Protein AF-A0A4U3AUI9-F1 (afdb_monomer)

Solvent-accessible surface area (backbone atoms only — not comparable to full-atom values): 7140 Å² total; per-residue (Å²): 113,50,82,46,78,49,65,60,91,97,42,74,54,38,39,35,40,40,35,30,36,71,61,92,94,42,81,41,82,53,35,75,50,79,42,78,13,35,47,81,74,45,79,48,77,42,41,75,82,77,79,83,54,64,29,44,38,38,27,31,20,59,32,86,87,49,66,44,27,39,36,39,31,28,36,78,52,96,86,32,67,41,81,77,48,73,48,75,28,50,43,79,46,79,45,52,83,84,71,79,85,48,54,41,82,49,75,42,73,81,65,85,93,66,74,92,77,84,132

Radius of gyration: 16.48 Å; Cα contacts (8 Å, |Δi|>4): 241; chains: 1; bounding box: 61×31×36 Å

Secondary structure (DSSP, 8-state):
-EEEEE--TT-TTEEEEEEEEEETTEEEEEEEEEEESS-EEEEEEE-SSSSSSPEEEEEEESSTT-S-EEEEEEEEETTEEEEEEEEEESEEEEE-SSSSSSPEEEEE---TT------

Mean predicted aligned error: 5.11 Å

Nearest PDB structures (foldseek):
  4ci3-assembly1_A  TM=7.176E-01  e=2.208E-01  Homo sapiens
  4l9o-assembly1_A  TM=6.361E-01  e=3.755E-01  Komagataella pastoris
  6e7o-assembly2_C  TM=3.298E-01  e=4.555E+00  Homo sapiens

Sequence (119 aa):
EAILFYKLPNEDHSVYLAVYEEVGNLWKVKSAHRFDGGDVDIVEVGDFTGNGKRELLIGISVSRESLEHVMYVFSEENEDMKEIYNRSYTKLFIEDLNKNGLKDISLVTYEKDEKLTVE

Foldseek 3Di:
DDWDWDDDPPDQFKIKIFDWDQDPNDIDTLEIDIDGAHDWPDWDWFPAPPPPFIKIWTWGHNYPPDLKIKIWIWGDDPSHTDTPDMDIASDWDWDDPVPPPGTYIDGHHDDPPDDDDDD

Organism: NCBI:txid1890302

pLDDT: mean 90.3, std 6.73, range [59.53, 97.0]

Structure (mmCIF, N/CA/C/O backbone):
data_AF-A0A4U3AUI9-F1
#
_entry.id   AF-A0A4U3AUI9-F1
#
loop_
_atom_site.group_PDB
_atom_site.id
_atom_site.type_symbol
_atom_site.label_atom_id
_atom_site.label_alt_id
_atom_site.label_comp_id
_atom_site.label_asym_id
_atom_site.label_entity_id
_atom_site.label_s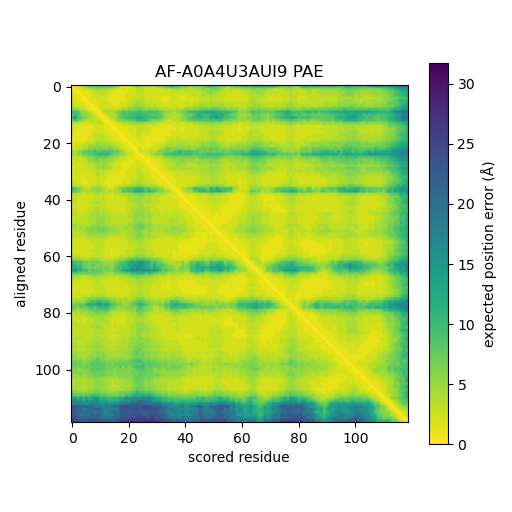eq_id
_atom_site.pdbx_PDB_ins_code
_atom_site.Cartn_x
_atom_site.Cartn_y
_atom_site.Cartn_z
_atom_site.occupancy
_atom_site.B_iso_or_equiv
_atom_site.auth_seq_id
_atom_site.auth_comp_id
_atom_site.auth_asym_id
_atom_site.auth_atom_id
_atom_site.pdbx_PDB_model_num
ATOM 1 N N . GLU A 1 1 ? -14.776 0.149 8.476 1.00 84.88 1 GLU A N 1
ATOM 2 C CA . GLU A 1 1 ? -14.072 1.022 7.513 1.00 84.88 1 GLU A CA 1
ATOM 3 C C . GLU A 1 1 ? -14.256 0.488 6.102 1.00 84.88 1 GLU A C 1
ATOM 5 O O . GLU A 1 1 ? -14.493 -0.708 5.948 1.00 84.88 1 GLU A O 1
ATOM 10 N N . ALA A 1 2 ? -14.155 1.354 5.098 1.00 90.88 2 ALA A N 1
ATOM 11 C CA . ALA A 1 2 ? -14.130 0.981 3.688 1.00 90.88 2 ALA A CA 1
ATOM 12 C C . ALA A 1 2 ? -12.978 1.707 2.987 1.00 90.88 2 ALA A C 1
ATOM 14 O O . ALA A 1 2 ? -12.763 2.894 3.218 1.00 90.88 2 ALA A O 1
ATOM 15 N N . ILE A 1 3 ? -12.244 0.995 2.134 1.00 91.44 3 ILE A N 1
ATOM 16 C CA . ILE A 1 3 ? -11.114 1.534 1.373 1.00 91.44 3 ILE A CA 1
ATOM 17 C C . ILE A 1 3 ? -11.509 1.551 -0.098 1.00 91.44 3 ILE A C 1
ATOM 19 O O . ILE A 1 3 ? -11.884 0.518 -0.652 1.00 91.44 3 ILE A O 1
ATOM 23 N N . LEU A 1 4 ? -11.461 2.728 -0.718 1.00 94.38 4 LEU A N 1
ATOM 24 C CA . LEU A 1 4 ? -11.825 2.920 -2.115 1.00 94.38 4 LEU A CA 1
ATOM 25 C C . LEU A 1 4 ? -10.639 3.481 -2.890 1.00 94.38 4 LEU A C 1
ATOM 27 O O . LEU A 1 4 ? -10.091 4.518 -2.519 1.00 94.38 4 LEU A O 1
ATOM 31 N N . PHE A 1 5 ? -10.324 2.827 -4.006 1.00 94.44 5 PHE A N 1
ATOM 32 C CA . PHE A 1 5 ? -9.417 3.341 -5.025 1.00 94.44 5 PHE A CA 1
ATOM 33 C C . PHE A 1 5 ? -10.217 3.772 -6.244 1.00 94.44 5 PHE A C 1
ATOM 35 O O . PHE A 1 5 ? -11.108 3.048 -6.692 1.00 94.44 5 PHE A O 1
ATOM 42 N N . TYR A 1 6 ? -9.918 4.948 -6.779 1.00 93.50 6 TYR A N 1
ATOM 43 C CA . TYR A 1 6 ? -10.613 5.472 -7.948 1.00 93.50 6 TYR A CA 1
ATOM 44 C C . TYR A 1 6 ? -9.719 6.392 -8.776 1.00 93.50 6 TYR A C 1
ATOM 46 O O . TYR A 1 6 ? -8.676 6.865 -8.326 1.00 93.50 6 TYR A O 1
ATOM 54 N N . LYS A 1 7 ? -10.157 6.645 -10.009 1.00 91.81 7 LYS A N 1
ATOM 55 C CA . LYS A 1 7 ? -9.581 7.646 -10.907 1.00 91.81 7 LYS A CA 1
ATOM 56 C C . LYS A 1 7 ? -10.639 8.669 -11.265 1.00 91.81 7 LYS A C 1
ATOM 58 O O . LYS A 1 7 ? -11.819 8.328 -11.384 1.00 91.81 7 LYS A O 1
ATOM 63 N N . LEU A 1 8 ? -10.215 9.911 -11.446 1.00 91.69 8 LEU A N 1
ATOM 64 C CA . LEU A 1 8 ? -11.088 10.953 -11.962 1.00 91.69 8 LEU A CA 1
ATOM 65 C C . LEU A 1 8 ? -11.149 10.876 -13.496 1.00 91.69 8 LEU A C 1
ATOM 67 O O . LEU A 1 8 ? -10.169 10.491 -14.138 1.00 91.69 8 LEU A O 1
ATOM 71 N N . PRO A 1 9 ? -12.290 11.231 -14.114 1.00 90.69 9 PRO A N 1
ATOM 72 C CA . PRO A 1 9 ? -12.377 11.314 -15.566 1.00 90.69 9 PRO A CA 1
ATOM 73 C C . PRO A 1 9 ? -11.319 12.272 -16.128 1.00 90.69 9 PRO A C 1
ATOM 75 O O . PRO A 1 9 ? -11.186 13.393 -15.643 1.00 90.69 9 PRO A O 1
ATOM 78 N N . ASN A 1 10 ? -10.630 11.854 -17.192 1.00 85.44 10 ASN A N 1
ATOM 79 C CA . ASN A 1 10 ? -9.559 12.602 -17.869 1.00 85.44 10 ASN A CA 1
ATOM 80 C C . ASN A 1 10 ? -8.261 12.797 -17.060 1.00 85.44 10 ASN A C 1
ATOM 82 O O . ASN A 1 10 ? -7.418 13.596 -17.465 1.00 85.44 10 ASN A O 1
ATOM 86 N N . GLU A 1 11 ? -8.066 12.063 -15.962 1.00 85.69 11 GLU A N 1
ATOM 87 C CA . GLU A 1 11 ? -6.796 12.025 -15.232 1.00 85.69 11 GLU A CA 1
ATOM 88 C C . GLU A 1 11 ? -6.197 10.615 -15.259 1.00 85.69 11 GLU A C 1
ATOM 90 O O . GLU A 1 11 ? -6.529 9.752 -14.449 1.00 85.69 11 GLU A O 1
ATOM 95 N N . ASP A 1 12 ? -5.292 10.375 -16.208 1.00 80.38 12 ASP A N 1
ATOM 96 C CA . ASP A 1 12 ? -4.688 9.051 -16.410 1.00 80.38 12 ASP A CA 1
ATOM 97 C C . ASP A 1 12 ? -3.429 8.789 -15.565 1.00 80.38 12 ASP A C 1
ATOM 99 O O . ASP A 1 12 ? -2.934 7.660 -15.566 1.00 80.38 12 ASP A O 1
ATOM 103 N N . HIS A 1 13 ? -2.934 9.809 -14.853 1.00 86.38 13 HIS A N 1
ATOM 104 C CA . HIS A 1 13 ? -1.667 9.798 -14.102 1.00 86.38 13 HIS A CA 1
ATOM 105 C C . HIS A 1 13 ? -1.838 9.982 -12.587 1.00 86.38 13 HIS A C 1
ATOM 107 O O . HIS A 1 13 ? -0.871 10.289 -11.889 1.00 86.38 13 HIS A O 1
ATOM 113 N N . SER A 1 14 ? -3.062 9.820 -12.086 1.00 92.56 14 SER A N 1
ATOM 114 C CA . SER A 1 14 ? -3.369 9.924 -10.664 1.00 92.56 14 SER A CA 1
ATOM 115 C C . SER A 1 14 ? -4.221 8.742 -10.225 1.00 92.56 14 SER A C 1
ATOM 117 O O . SER A 1 14 ? -5.220 8.410 -10.867 1.00 92.56 14 SER A O 1
ATOM 119 N N . VAL A 1 15 ? -3.874 8.159 -9.083 1.00 94.44 15 VAL A N 1
ATOM 120 C CA . VAL A 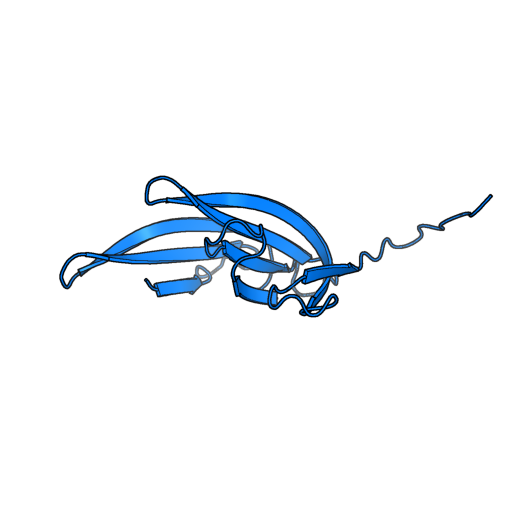1 15 ? -4.729 7.216 -8.359 1.00 94.44 15 VAL A CA 1
ATOM 121 C C . VAL A 1 15 ? -5.149 7.865 -7.050 1.00 94.44 15 VAL A C 1
ATOM 123 O O . VAL A 1 15 ? -4.318 8.391 -6.312 1.00 94.44 15 VAL A O 1
ATOM 126 N N . TYR A 1 16 ? -6.443 7.827 -6.752 1.00 95.25 16 TYR A N 1
ATOM 127 C CA . TYR A 1 16 ? -6.997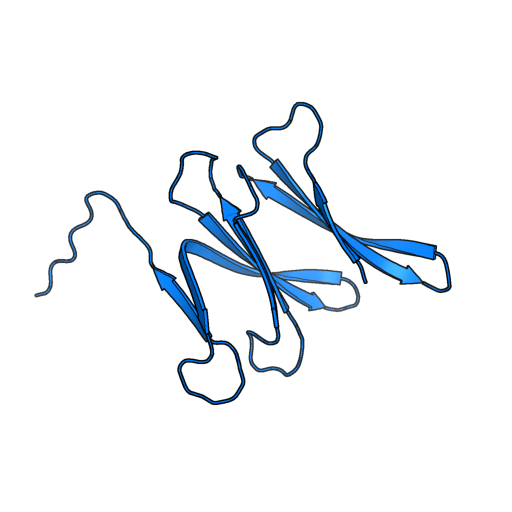 8.380 -5.525 1.00 95.25 16 TYR A CA 1
ATOM 128 C C . TYR A 1 16 ? -7.377 7.268 -4.561 1.00 95.25 16 TYR A C 1
ATOM 130 O O . TYR A 1 16 ? -7.979 6.272 -4.961 1.00 95.25 16 TYR A O 1
ATOM 138 N N . LEU A 1 17 ? -7.073 7.484 -3.288 1.00 95.06 17 LEU A N 1
ATOM 139 C CA . LEU A 1 17 ? -7.506 6.675 -2.160 1.00 95.06 17 LEU A CA 1
ATOM 140 C C . LEU A 1 17 ? -8.479 7.489 -1.314 1.00 95.06 17 LEU A C 1
ATOM 142 O O . LEU A 1 17 ? -8.204 8.638 -0.974 1.00 95.06 17 LEU A O 1
ATOM 146 N N . ALA A 1 18 ? -9.586 6.870 -0.922 1.00 94.75 18 ALA A N 1
ATOM 147 C CA . ALA A 1 18 ? -10.444 7.359 0.145 1.00 94.75 18 ALA A CA 1
ATOM 148 C C . ALA A 1 18 ? -10.683 6.246 1.167 1.00 94.75 18 ALA A C 1
ATOM 150 O O . ALA A 1 18 ? -11.153 5.158 0.825 1.00 94.75 18 ALA A O 1
ATOM 151 N N . VAL A 1 19 ? -10.372 6.538 2.426 1.00 92.75 19 VAL A N 1
ATOM 152 C CA . VAL A 1 19 ? -10.674 5.685 3.573 1.00 92.75 19 VAL A CA 1
ATOM 153 C C . VAL A 1 19 ? -11.910 6.250 4.245 1.00 92.75 19 VAL A C 1
ATOM 155 O O . VAL A 1 19 ? -11.938 7.420 4.622 1.00 92.75 19 VAL A O 1
ATOM 158 N N . TYR A 1 20 ? -12.939 5.425 4.380 1.00 93.19 20 TYR A N 1
ATOM 159 C CA . TYR A 1 20 ? -14.182 5.776 5.043 1.00 93.19 20 TYR A CA 1
ATOM 160 C C . TYR A 1 20 ? -14.313 5.050 6.371 1.00 93.19 20 TYR A C 1
ATOM 162 O O . TYR A 1 20 ? -14.020 3.857 6.482 1.00 93.19 20 TYR A O 1
ATOM 170 N N . GLU A 1 21 ? -14.862 5.752 7.346 1.00 92.75 21 GLU A N 1
ATOM 171 C CA . GLU A 1 21 ? -15.310 5.196 8.612 1.00 92.75 21 GLU A CA 1
ATOM 172 C C . GLU A 1 21 ? -16.837 5.238 8.707 1.00 92.75 21 GLU A C 1
ATOM 174 O O . GLU A 1 21 ? -17.500 6.106 8.130 1.00 92.75 21 GLU A O 1
ATOM 179 N N . GLU A 1 22 ? -17.398 4.267 9.422 1.00 92.81 22 GLU A N 1
ATOM 180 C CA . GLU A 1 22 ? -18.820 4.241 9.746 1.00 92.81 22 GLU A CA 1
ATOM 181 C C . GLU A 1 22 ? -19.005 4.891 11.118 1.00 92.81 22 GLU A C 1
ATOM 183 O O . GLU A 1 22 ? -18.502 4.393 12.125 1.00 92.81 22 GLU A O 1
ATOM 188 N N . VAL A 1 23 ? -19.723 6.013 11.161 1.00 92.00 23 VAL A N 1
ATOM 189 C CA . VAL A 1 23 ? -20.033 6.736 12.398 1.00 92.00 23 VAL A CA 1
ATOM 190 C C . VAL A 1 23 ? -21.542 6.707 12.600 1.00 92.00 23 VAL A C 1
ATOM 192 O O . VAL A 1 23 ? -22.299 7.432 11.945 1.00 92.00 23 VAL A O 1
ATOM 195 N N . GLY A 1 24 ? -21.990 5.834 13.504 1.00 90.56 24 GLY A N 1
ATOM 196 C CA . GLY A 1 24 ? -23.406 5.507 13.657 1.00 90.56 24 GLY A CA 1
ATOM 197 C C . GLY A 1 24 ? -23.891 4.677 12.469 1.00 90.56 24 GLY A C 1
ATOM 198 O O . GLY A 1 24 ? -23.511 3.524 12.360 1.00 90.56 24 GLY A O 1
ATOM 199 N N . ASN A 1 25 ? -24.693 5.284 11.586 1.00 91.50 25 ASN A N 1
ATOM 200 C CA . ASN A 1 25 ? -25.204 4.679 10.340 1.00 91.50 25 ASN A CA 1
ATOM 201 C C . ASN A 1 25 ? -24.835 5.516 9.094 1.00 91.50 25 ASN A C 1
ATOM 203 O O . ASN A 1 25 ? -25.510 5.451 8.065 1.00 91.50 25 ASN A O 1
ATOM 207 N N . LEU A 1 26 ? -23.832 6.390 9.208 1.00 94.56 26 LEU A N 1
ATOM 208 C CA . LEU A 1 26 ? -23.365 7.251 8.123 1.00 94.56 26 LEU A CA 1
ATOM 209 C C . LEU A 1 26 ? -21.901 6.950 7.820 1.00 94.56 26 LEU A C 1
ATOM 211 O O . LEU A 1 26 ? -21.100 6.758 8.732 1.00 94.56 26 LEU A O 1
ATOM 215 N N . TRP A 1 27 ? -21.552 6.983 6.537 1.00 94.75 27 TRP A N 1
ATOM 216 C CA . TRP A 1 27 ? -20.170 6.900 6.084 1.00 94.75 27 TRP A CA 1
ATOM 217 C C . TRP A 1 27 ? -19.560 8.295 6.018 1.00 94.75 27 TRP A C 1
ATOM 219 O O . TRP A 1 27 ? -20.127 9.198 5.398 1.00 94.75 27 TRP A O 1
ATOM 229 N N . LYS A 1 28 ? -18.397 8.469 6.642 1.00 93.31 28 LYS A N 1
ATOM 230 C CA . LYS A 1 28 ? -17.605 9.699 6.571 1.00 93.31 28 LYS A CA 1
ATOM 231 C C . LYS A 1 28 ? -16.228 9.390 6.014 1.00 93.31 28 LYS A C 1
ATOM 233 O O . LYS A 1 28 ? -15.680 8.325 6.279 1.00 93.31 28 LYS A O 1
ATOM 238 N N . VAL A 1 29 ? -15.683 10.319 5.233 1.00 92.56 29 VAL A N 1
ATOM 239 C CA . VAL A 1 29 ? -14.290 10.233 4.788 1.00 92.56 29 VAL A CA 1
ATOM 240 C C . VAL A 1 29 ? -13.407 10.472 6.005 1.00 92.56 29 VAL A C 1
ATOM 242 O O . VAL A 1 29 ? -13.456 11.550 6.592 1.00 92.56 29 VAL A O 1
ATOM 245 N N . LYS A 1 30 ? -12.631 9.453 6.360 1.00 91.31 30 LYS A N 1
ATOM 246 C CA . LYS A 1 30 ? -11.614 9.488 7.407 1.00 91.31 30 LYS A CA 1
ATOM 247 C C . LYS A 1 30 ? -10.329 10.116 6.880 1.00 91.31 30 LYS A C 1
ATOM 249 O O . LYS A 1 30 ? -9.783 11.021 7.489 1.00 91.31 30 LYS A O 1
ATOM 254 N N . SER A 1 31 ? -9.880 9.658 5.711 1.00 91.94 31 SER A N 1
ATOM 255 C CA . SER A 1 31 ? -8.646 10.125 5.080 1.00 91.94 31 SER A CA 1
ATOM 256 C C . SER A 1 31 ? -8.739 10.009 3.561 1.00 91.94 31 SER A C 1
ATOM 258 O O . SER A 1 31 ? -9.461 9.153 3.038 1.00 91.94 31 SER A O 1
ATOM 260 N N . ALA A 1 32 ? -8.021 10.867 2.842 1.00 93.94 32 ALA A N 1
ATOM 261 C CA . ALA A 1 32 ? -7.956 10.837 1.388 1.00 93.94 32 ALA A CA 1
ATOM 262 C C . ALA A 1 32 ? -6.544 11.167 0.910 1.00 93.94 32 ALA A C 1
ATOM 264 O O . ALA A 1 32 ? -5.941 12.134 1.371 1.00 93.94 32 ALA A O 1
ATOM 265 N N . HIS A 1 33 ? -6.047 10.381 -0.042 1.00 94.44 33 HIS A N 1
ATOM 266 C CA . HIS A 1 33 ? -4.694 10.505 -0.579 1.00 94.44 33 HIS A CA 1
ATOM 267 C C . HIS A 1 33 ? -4.721 10.474 -2.101 1.00 94.44 33 HIS A C 1
ATOM 269 O O . HIS A 1 33 ? -5.603 9.867 -2.714 1.00 94.44 33 HIS A O 1
ATOM 275 N N . ARG A 1 34 ? -3.740 11.135 -2.712 1.00 94.81 34 ARG A N 1
ATOM 276 C CA . ARG A 1 34 ? -3.495 11.100 -4.152 1.00 94.81 34 ARG A CA 1
ATOM 277 C C . ARG A 1 34 ? -2.088 10.576 -4.377 1.00 94.81 34 ARG A C 1
ATOM 279 O O . ARG A 1 34 ? -1.144 11.091 -3.788 1.00 94.81 34 ARG A O 1
ATOM 286 N N . PHE A 1 35 ? -1.974 9.605 -5.265 1.00 93.94 35 PHE A N 1
ATOM 287 C CA . PHE A 1 35 ? -0.710 9.057 -5.726 1.00 93.94 35 PHE A CA 1
ATOM 288 C C . PHE A 1 35 ? -0.496 9.454 -7.179 1.00 93.94 35 PHE A C 1
ATOM 290 O O . PHE A 1 35 ? -1.431 9.383 -7.982 1.00 93.94 35 PHE A O 1
ATOM 297 N N . ASP A 1 36 ? 0.729 9.847 -7.511 1.00 91.56 36 ASP A N 1
ATOM 298 C CA . ASP A 1 36 ? 1.148 9.980 -8.900 1.00 91.56 36 ASP A CA 1
ATOM 299 C C . ASP A 1 36 ? 1.438 8.581 -9.449 1.00 91.56 36 ASP A C 1
ATOM 301 O O . ASP A 1 36 ? 2.183 7.810 -8.841 1.00 91.56 36 ASP A O 1
ATOM 305 N N . GLY A 1 37 ? 0.828 8.232 -10.579 1.00 88.06 37 GLY A N 1
ATOM 306 C CA . GLY A 1 37 ? 1.018 6.909 -11.155 1.00 88.06 37 GLY A CA 1
ATOM 307 C C . GLY A 1 37 ? -0.086 6.435 -12.085 1.00 88.06 37 GLY A C 1
ATOM 308 O O . GLY A 1 37 ? -1.087 7.109 -12.324 1.00 88.06 37 GLY A O 1
ATOM 309 N N . GLY A 1 38 ? 0.137 5.246 -12.635 1.00 84.00 38 GLY A N 1
ATOM 310 C CA . GLY A 1 38 ? -0.755 4.583 -13.568 1.00 84.00 38 GLY A CA 1
ATOM 311 C C . GLY A 1 38 ? -1.876 3.850 -12.851 1.00 84.00 38 GLY A C 1
ATOM 312 O O . GLY A 1 38 ? -3.026 4.254 -12.950 1.00 84.00 38 GLY A O 1
ATOM 313 N N . ASP A 1 39 ? -1.563 2.757 -12.168 1.00 91.00 39 ASP A N 1
ATOM 314 C CA . ASP A 1 39 ? -2.543 1.798 -11.659 1.00 91.00 39 ASP A CA 1
ATOM 315 C C . ASP A 1 39 ? -2.157 1.284 -10.268 1.00 91.00 39 ASP A C 1
ATOM 317 O O . ASP A 1 39 ? -1.004 1.379 -9.848 1.00 91.00 39 ASP A O 1
ATOM 321 N N . VAL A 1 40 ? -3.141 0.733 -9.553 1.00 93.88 40 VAL A N 1
ATOM 322 C CA . VAL A 1 40 ? -2.905 0.018 -8.294 1.00 93.88 40 VAL A CA 1
ATOM 323 C C . VAL A 1 40 ? -2.337 -1.359 -8.623 1.00 93.88 40 VAL A C 1
ATOM 325 O O . VAL A 1 40 ? -2.977 -2.132 -9.332 1.00 93.88 40 VAL A O 1
ATOM 328 N N . ASP A 1 41 ? -1.150 -1.651 -8.103 1.00 94.38 41 ASP A N 1
ATOM 329 C CA . ASP A 1 41 ? -0.477 -2.945 -8.230 1.00 94.38 41 ASP A CA 1
ATOM 330 C C . ASP A 1 41 ? -0.911 -3.904 -7.113 1.00 94.38 41 ASP A C 1
ATOM 332 O O . ASP A 1 41 ? -1.375 -5.013 -7.369 1.00 94.38 41 ASP A O 1
ATOM 336 N N . ILE A 1 42 ? -0.839 -3.447 -5.860 1.00 94.56 42 ILE A N 1
ATOM 337 C CA . ILE A 1 42 ? -1.178 -4.259 -4.688 1.00 94.56 42 ILE A CA 1
ATOM 338 C C . ILE A 1 42 ? -1.876 -3.432 -3.611 1.00 94.56 42 ILE A C 1
ATOM 340 O O . ILE A 1 42 ? -1.600 -2.244 -3.444 1.00 94.56 42 ILE A O 1
ATOM 344 N N . VAL A 1 43 ? -2.768 -4.084 -2.866 1.00 95.06 43 VAL A N 1
ATOM 345 C CA . VAL A 1 43 ? -3.365 -3.562 -1.635 1.00 95.06 43 VAL A CA 1
ATOM 346 C C . VAL A 1 43 ? -3.360 -4.675 -0.599 1.00 95.06 43 VAL A C 1
ATOM 348 O O . VAL A 1 43 ? -3.986 -5.712 -0.805 1.00 95.06 43 VAL A O 1
ATOM 351 N N . GLU A 1 44 ? -2.686 -4.453 0.522 1.00 94.75 44 GLU A N 1
ATOM 352 C CA . GLU A 1 44 ? -2.602 -5.412 1.621 1.00 94.75 44 GLU A CA 1
ATOM 353 C C . GLU A 1 44 ? -2.828 -4.719 2.963 1.00 94.75 44 GLU A C 1
ATOM 355 O O . GLU A 1 44 ? -2.460 -3.562 3.159 1.00 94.75 44 GLU A O 1
ATOM 360 N N . VAL A 1 45 ? -3.436 -5.444 3.900 1.00 92.62 45 VAL A N 1
ATOM 361 C CA . VAL A 1 45 ? -3.666 -4.972 5.269 1.00 92.62 45 VAL A CA 1
ATOM 362 C C . VAL A 1 45 ? -3.085 -5.991 6.237 1.00 92.62 45 VAL A C 1
ATOM 364 O O . VAL A 1 45 ? -3.453 -7.167 6.199 1.00 92.62 45 VAL A O 1
ATOM 367 N N . GLY A 1 46 ? -2.196 -5.548 7.120 1.00 91.75 46 GLY A N 1
ATOM 368 C CA . GLY A 1 46 ? -1.492 -6.422 8.057 1.00 91.75 46 GLY A CA 1
ATOM 369 C C . GLY A 1 46 ? -0.631 -5.640 9.040 1.00 91.75 46 GLY A C 1
ATOM 370 O O . GLY A 1 46 ? -0.437 -4.447 8.860 1.00 91.75 46 GLY A O 1
ATOM 371 N N . ASP A 1 47 ? -0.152 -6.303 10.090 1.00 92.56 47 ASP A N 1
ATOM 372 C CA . ASP A 1 47 ? 0.873 -5.732 10.973 1.00 92.56 47 ASP A CA 1
ATOM 373 C C . ASP A 1 47 ? 2.240 -5.913 10.306 1.00 92.56 47 ASP A C 1
ATOM 375 O O . ASP A 1 47 ? 2.795 -7.015 10.299 1.00 92.56 47 ASP A O 1
ATOM 379 N N . PHE A 1 48 ? 2.734 -4.846 9.682 1.00 91.06 48 PHE A N 1
ATOM 380 C CA . PHE A 1 48 ? 4.020 -4.823 8.979 1.00 91.06 48 PHE A CA 1
ATOM 381 C C . PHE A 1 48 ? 5.125 -4.188 9.826 1.00 91.06 48 PHE A C 1
ATOM 383 O O . PHE A 1 48 ? 6.303 -4.268 9.476 1.00 91.06 48 PHE A O 1
ATOM 390 N N . THR A 1 49 ? 4.759 -3.545 10.935 1.00 90.69 49 THR A N 1
ATOM 391 C CA . THR A 1 49 ? 5.703 -2.895 11.854 1.00 90.69 49 THR A CA 1
ATOM 392 C C . THR A 1 49 ? 6.039 -3.759 13.072 1.00 90.69 49 THR A C 1
ATOM 394 O O . THR A 1 49 ? 7.004 -3.471 13.784 1.00 90.69 49 THR A O 1
ATOM 397 N N . GLY A 1 50 ? 5.262 -4.815 13.318 1.00 90.31 50 GLY A N 1
ATOM 398 C CA . GLY A 1 50 ? 5.365 -5.693 14.481 1.00 90.31 50 GLY A CA 1
ATOM 399 C C . GLY A 1 50 ? 4.868 -5.049 15.777 1.00 90.31 50 GLY A C 1
ATOM 400 O O . GLY A 1 50 ? 5.237 -5.501 16.863 1.00 90.31 50 GLY A O 1
ATOM 401 N N . ASN A 1 51 ? 4.089 -3.964 15.695 1.00 91.31 51 ASN A N 1
ATOM 402 C CA . ASN A 1 51 ? 3.630 -3.206 16.864 1.00 91.31 51 ASN A CA 1
ATOM 403 C C . ASN A 1 51 ? 2.225 -3.632 17.354 1.00 91.31 51 ASN A C 1
ATOM 405 O O . ASN A 1 51 ? 1.724 -3.074 18.335 1.00 91.31 51 ASN A O 1
ATOM 409 N N . GLY A 1 52 ? 1.591 -4.604 16.688 1.00 90.88 52 GLY A N 1
ATOM 410 C CA . GLY A 1 52 ? 0.243 -5.095 16.976 1.00 90.88 52 GLY A CA 1
ATOM 411 C C . GLY A 1 52 ? -0.897 -4.287 16.342 1.00 90.88 52 GLY A C 1
ATOM 412 O O . GLY A 1 52 ? -2.063 -4.648 16.525 1.00 90.88 52 GLY A O 1
ATOM 413 N N . LYS A 1 53 ? -0.606 -3.203 15.616 1.00 91.50 53 LYS A N 1
ATOM 414 C CA . LYS A 1 53 ? -1.570 -2.448 14.805 1.00 91.50 53 LYS A CA 1
ATOM 415 C C . LYS A 1 53 ? -1.546 -2.961 13.370 1.00 91.50 53 LYS A C 1
ATOM 417 O O . LYS A 1 53 ? -0.609 -3.616 12.943 1.00 91.50 53 LYS A O 1
ATOM 422 N N . ARG A 1 54 ? -2.629 -2.709 12.635 1.00 91.44 54 ARG A N 1
ATOM 423 C CA . ARG A 1 54 ? -2.698 -3.036 11.208 1.00 91.44 54 ARG A CA 1
ATOM 424 C C . ARG A 1 54 ? -2.359 -1.794 10.408 1.00 91.44 54 ARG A C 1
ATOM 426 O O . ARG A 1 54 ? -2.978 -0.751 10.604 1.00 91.44 54 ARG A O 1
ATOM 433 N N . GLU A 1 55 ? -1.440 -1.945 9.477 1.00 94.62 55 GLU A N 1
ATOM 434 C CA . GLU A 1 55 ? -1.091 -0.957 8.476 1.00 94.62 55 GLU A CA 1
ATOM 435 C C . GLU A 1 55 ? -1.703 -1.320 7.116 1.00 94.62 55 GLU A C 1
ATOM 437 O O . GLU A 1 55 ? -2.032 -2.477 6.831 1.00 94.62 55 GLU A O 1
ATOM 442 N N . LEU A 1 56 ? -1.867 -0.303 6.272 1.00 95.19 56 LEU A N 1
ATOM 443 C CA . LEU A 1 56 ? -2.322 -0.416 4.892 1.00 95.19 56 LEU A CA 1
ATOM 444 C C . LEU A 1 56 ? -1.123 -0.236 3.961 1.00 95.19 56 LEU A C 1
ATOM 446 O O . LEU A 1 56 ? -0.521 0.836 3.922 1.00 95.19 56 LEU A O 1
ATOM 450 N N . LEU A 1 57 ? -0.802 -1.274 3.197 1.00 96.38 57 LEU A N 1
ATOM 451 C CA . LEU A 1 57 ? 0.245 -1.274 2.183 1.00 96.38 57 LEU A CA 1
ATOM 452 C C . LEU A 1 57 ? -0.390 -1.151 0.800 1.00 96.38 57 LEU A C 1
ATOM 454 O O . LEU A 1 57 ? -1.309 -1.898 0.462 1.00 96.38 57 LEU A O 1
ATOM 458 N N . ILE A 1 58 ? 0.106 -0.209 0.002 1.00 96.75 58 ILE A N 1
ATOM 459 C CA . ILE A 1 58 ? -0.395 0.092 -1.341 1.00 96.75 58 ILE A CA 1
ATOM 460 C C . ILE A 1 58 ? 0.785 0.162 -2.298 1.00 96.75 58 ILE A C 1
ATOM 462 O O . ILE A 1 58 ? 1.729 0.904 -2.050 1.00 96.75 58 ILE A O 1
ATOM 466 N N . GLY A 1 59 ? 0.721 -0.566 -3.405 1.00 96.62 59 GLY A N 1
ATOM 467 C CA . GLY A 1 59 ? 1.645 -0.413 -4.523 1.00 96.62 59 GLY A CA 1
ATOM 468 C C . GLY A 1 59 ? 0.990 0.334 -5.673 1.00 96.62 59 GLY A C 1
ATOM 469 O O . GLY A 1 59 ? -0.114 -0.024 -6.080 1.00 96.62 59 GLY A O 1
ATOM 470 N N . ILE A 1 60 ? 1.665 1.348 -6.207 1.00 96.00 60 ILE A N 1
ATOM 471 C CA . ILE A 1 60 ? 1.210 2.135 -7.358 1.00 96.00 60 ILE A CA 1
ATOM 472 C C . ILE A 1 60 ? 2.262 2.047 -8.461 1.00 96.00 60 ILE A C 1
ATOM 474 O O . ILE A 1 60 ? 3.440 2.282 -8.204 1.00 96.00 60 ILE A O 1
ATOM 478 N N . SER A 1 61 ? 1.866 1.720 -9.693 1.00 93.81 61 SER A N 1
ATOM 479 C CA . SER A 1 61 ? 2.785 1.782 -10.835 1.00 93.81 61 SER A CA 1
ATOM 480 C C . SER A 1 61 ? 3.127 3.231 -11.178 1.00 93.81 61 SER A C 1
ATOM 482 O O . SER A 1 61 ? 2.245 4.085 -11.223 1.00 93.81 61 SER A O 1
ATOM 484 N N . VAL A 1 62 ? 4.397 3.526 -11.468 1.00 89.81 62 VAL A N 1
ATOM 485 C CA . VAL A 1 62 ? 4.823 4.884 -11.863 1.00 89.81 62 VAL A CA 1
ATOM 486 C C . VAL A 1 62 ? 4.185 5.281 -13.202 1.00 89.81 62 VAL A C 1
ATOM 488 O O . VAL A 1 62 ? 3.780 6.423 -13.410 1.00 89.81 62 VAL A O 1
ATOM 491 N N . SER A 1 63 ? 4.043 4.321 -14.116 1.00 83.12 63 SER A N 1
ATOM 492 C CA . SER A 1 63 ? 3.275 4.458 -15.355 1.00 83.12 63 SER A CA 1
ATOM 493 C C . SER A 1 63 ? 2.716 3.097 -15.779 1.00 83.12 63 SER A C 1
ATOM 495 O O . SER A 1 63 ? 3.174 2.063 -15.300 1.00 83.12 63 SER A O 1
ATOM 497 N N . ARG A 1 64 ? 1.743 3.079 -16.701 1.00 72.88 64 ARG A N 1
ATOM 498 C CA . ARG A 1 64 ? 1.093 1.830 -17.157 1.00 72.88 64 ARG A CA 1
ATOM 499 C C . ARG A 1 64 ? 2.048 0.828 -17.811 1.00 72.88 64 ARG A C 1
ATOM 501 O O . ARG A 1 64 ? 1.760 -0.361 -17.816 1.00 72.88 64 ARG A O 1
ATOM 508 N N . GLU A 1 65 ? 3.152 1.305 -18.380 1.00 78.06 65 GLU A N 1
ATOM 509 C CA . GLU A 1 65 ? 4.141 0.468 -19.075 1.00 78.06 65 GLU A CA 1
ATOM 510 C C . GLU A 1 65 ? 5.444 0.300 -18.280 1.00 78.06 65 GLU A C 1
ATOM 512 O O . GLU A 1 65 ? 6.347 -0.413 -18.719 1.00 78.06 65 GLU A O 1
ATOM 517 N N . SER A 1 66 ? 5.565 0.958 -17.121 1.00 80.75 66 SER A N 1
ATOM 518 C CA . SER A 1 66 ? 6.758 0.855 -16.285 1.00 80.75 66 SER A CA 1
ATOM 519 C C . SER A 1 66 ? 6.743 -0.431 -15.465 1.00 80.75 66 SER A C 1
ATOM 521 O O . SER A 1 66 ? 5.706 -0.848 -14.957 1.00 80.75 66 SER A O 1
ATOM 523 N N . LEU A 1 67 ? 7.926 -1.020 -15.293 1.00 86.62 67 LEU A N 1
ATOM 52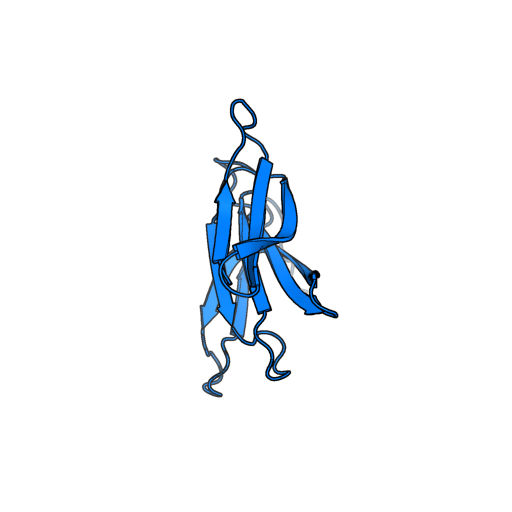4 C CA . LEU A 1 67 ? 8.170 -2.047 -14.279 1.00 86.62 67 LEU A CA 1
ATOM 525 C C . LEU A 1 67 ? 8.442 -1.433 -12.899 1.00 86.62 67 LEU A C 1
ATOM 527 O O . LEU A 1 67 ? 8.649 -2.162 -11.936 1.00 86.62 67 LEU A O 1
ATOM 531 N N . GLU A 1 68 ? 8.528 -0.108 -12.813 1.00 92.25 68 GLU A N 1
ATOM 532 C CA . GLU A 1 68 ? 8.748 0.610 -11.567 1.00 92.25 68 GLU A CA 1
ATOM 533 C C . GLU A 1 68 ? 7.413 0.920 -10.897 1.00 92.25 68 GLU A C 1
ATOM 535 O O . GLU A 1 68 ? 6.494 1.496 -11.491 1.00 92.25 68 GLU A O 1
ATOM 540 N N . HIS A 1 69 ? 7.353 0.578 -9.621 1.00 95.44 69 HIS A N 1
ATOM 541 C CA . HIS A 1 69 ? 6.242 0.837 -8.729 1.00 95.44 69 HIS A CA 1
ATOM 542 C C . HIS A 1 69 ? 6.754 1.568 -7.490 1.00 95.44 69 HIS A C 1
ATOM 544 O O . HIS A 1 69 ? 7.934 1.478 -7.147 1.00 95.44 69 HIS A O 1
ATOM 550 N N . VAL A 1 70 ? 5.863 2.262 -6.791 1.00 96.06 70 VAL A N 1
ATOM 551 C CA . VAL A 1 70 ? 6.119 2.839 -5.471 1.00 96.06 70 VAL A CA 1
ATOM 552 C C . VAL A 1 70 ? 5.173 2.189 -4.475 1.00 96.06 70 VAL A C 1
ATOM 554 O O . VAL A 1 70 ? 3.957 2.183 -4.661 1.00 96.06 70 VAL A O 1
ATOM 557 N N . MET A 1 71 ? 5.747 1.614 -3.425 1.00 97.00 71 MET A N 1
ATOM 558 C CA . MET A 1 71 ? 5.018 1.117 -2.269 1.00 97.00 71 MET A CA 1
ATOM 559 C C . MET A 1 71 ? 4.840 2.258 -1.274 1.00 97.00 71 MET A C 1
ATOM 561 O O . MET A 1 71 ? 5.812 2.938 -0.957 1.00 97.00 71 MET A O 1
ATOM 565 N N . TYR A 1 72 ? 3.639 2.401 -0.730 1.00 96.81 72 TYR A N 1
ATOM 566 C CA . TYR A 1 72 ? 3.284 3.300 0.360 1.00 96.81 72 TYR A CA 1
ATOM 567 C C . TYR A 1 72 ? 2.715 2.478 1.516 1.00 96.81 72 TYR A C 1
ATOM 569 O O . TYR A 1 72 ? 1.917 1.567 1.296 1.00 96.81 72 TYR A O 1
ATOM 577 N N . VAL A 1 73 ? 3.108 2.800 2.745 1.00 96.50 73 VAL A N 1
ATOM 578 C CA . VAL A 1 73 ? 2.607 2.163 3.966 1.00 96.50 73 VAL A CA 1
ATOM 579 C C . VAL A 1 73 ? 1.983 3.230 4.844 1.00 96.50 73 VAL A C 1
ATOM 581 O O . VAL A 1 73 ? 2.639 4.206 5.213 1.00 96.50 73 VAL A O 1
ATOM 584 N N . PHE A 1 74 ? 0.721 3.022 5.196 1.00 95.62 74 PHE A N 1
ATOM 585 C CA . PHE A 1 74 ? -0.054 3.900 6.058 1.00 95.62 74 PHE A CA 1
ATOM 586 C C . PHE A 1 74 ? -0.345 3.215 7.387 1.00 95.62 74 PHE A C 1
ATOM 588 O O . PHE A 1 74 ? -0.755 2.056 7.414 1.00 95.62 74 PHE A O 1
ATOM 595 N N . SER A 1 75 ? -0.194 3.954 8.481 1.00 94.50 75 SER A N 1
ATOM 596 C CA . SER A 1 75 ? -0.638 3.544 9.812 1.00 94.50 75 SER A CA 1
ATOM 597 C C . SER A 1 75 ? -1.717 4.493 10.308 1.00 94.50 75 SER A C 1
ATOM 599 O O . SER A 1 75 ? -1.712 5.686 10.002 1.00 94.5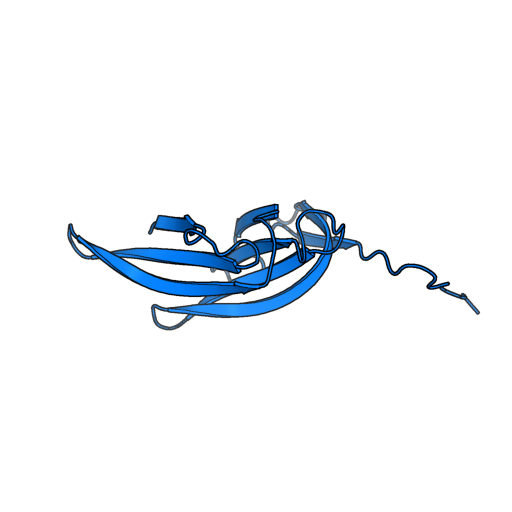0 75 SER A O 1
ATOM 601 N N . GLU A 1 76 ? -2.619 3.966 11.127 1.00 90.31 76 GLU A N 1
ATOM 602 C CA . GLU A 1 76 ? -3.590 4.784 11.839 1.00 90.31 76 GLU A CA 1
ATOM 603 C C . GLU A 1 76 ? -2.913 5.544 12.997 1.00 90.31 76 GLU A C 1
ATOM 605 O O . GLU A 1 76 ? -2.349 4.944 13.923 1.00 90.31 76 GLU A O 1
ATOM 610 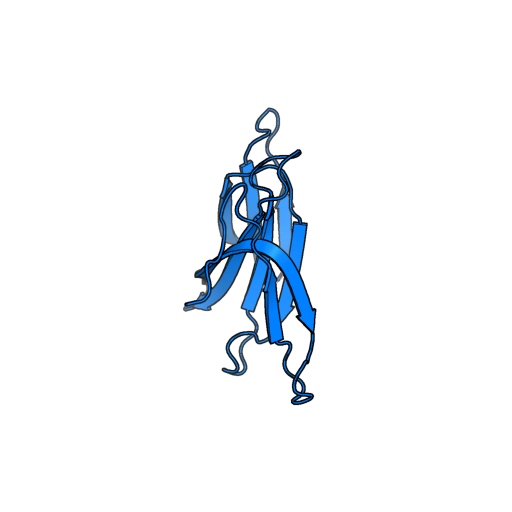N N . GLU A 1 77 ? -2.982 6.876 12.957 1.00 85.88 77 GLU A N 1
ATOM 611 C CA . GLU A 1 77 ? -2.512 7.789 14.002 1.00 85.88 77 GLU A CA 1
ATOM 612 C C . GLU A 1 77 ? -3.585 8.855 14.279 1.00 85.88 77 GLU A C 1
ATOM 614 O O . GLU A 1 77 ? -3.941 9.619 13.390 1.00 85.88 77 GLU A O 1
ATOM 619 N N . ASN A 1 78 ? -4.068 8.955 15.526 1.00 81.62 78 ASN A N 1
ATOM 620 C CA . ASN A 1 78 ? -5.039 9.977 15.962 1.00 81.62 78 ASN A CA 1
ATOM 621 C C . ASN A 1 78 ? -6.280 10.104 15.050 1.00 81.62 78 ASN A C 1
ATOM 623 O O . ASN A 1 78 ? -6.639 11.211 14.663 1.00 81.62 78 ASN A O 1
ATOM 627 N N . GLU A 1 79 ? -6.916 8.976 14.715 1.00 81.56 79 GLU A N 1
ATOM 628 C CA . GLU A 1 79 ? -8.101 8.903 13.835 1.00 81.56 79 GLU A CA 1
ATOM 629 C C . GLU A 1 79 ? -7.840 9.262 12.355 1.00 81.56 79 GLU A C 1
ATOM 631 O O . GLU A 1 79 ? -8.778 9.279 11.563 1.00 81.56 79 GLU A O 1
ATOM 636 N N . ASP A 1 80 ? -6.584 9.452 11.935 1.00 85.81 80 ASP A N 1
ATOM 637 C CA . ASP A 1 80 ? -6.195 9.647 10.531 1.00 85.81 80 AS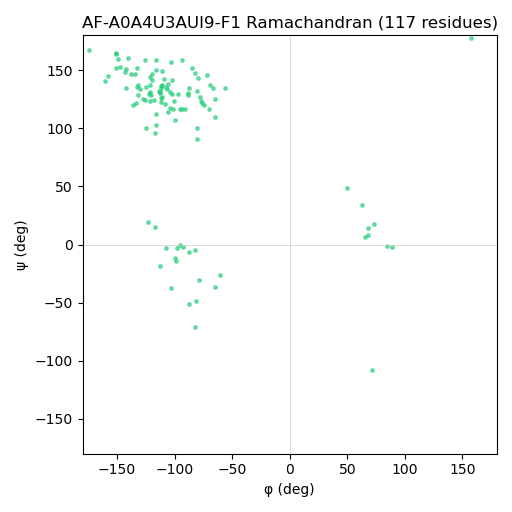P A CA 1
ATOM 638 C C . ASP A 1 80 ? -5.289 8.504 10.034 1.00 85.81 80 ASP A C 1
ATOM 640 O O . ASP A 1 80 ? -4.668 7.783 10.817 1.00 85.81 80 ASP A O 1
ATOM 644 N N . MET A 1 81 ? -5.221 8.322 8.716 1.00 90.31 81 MET A N 1
ATOM 645 C CA . MET A 1 81 ? -4.320 7.382 8.047 1.00 90.31 81 MET A CA 1
ATOM 646 C C . MET A 1 81 ? -3.113 8.150 7.526 1.00 90.31 81 MET A C 1
ATOM 648 O O . MET A 1 81 ? -3.203 8.875 6.534 1.00 90.31 81 MET A O 1
ATOM 652 N N . LYS A 1 82 ? -1.970 7.971 8.184 1.00 92.50 82 LYS A N 1
ATOM 653 C CA . LYS A 1 82 ? -0.741 8.696 7.875 1.00 92.50 82 LYS A CA 1
ATOM 654 C C . LYS A 1 82 ? 0.271 7.784 7.204 1.00 92.50 82 LYS A C 1
ATOM 656 O O . LYS A 1 82 ? 0.501 6.667 7.661 1.00 92.50 82 LYS A O 1
ATOM 661 N N . GLU A 1 83 ? 0.900 8.279 6.143 1.00 94.69 83 GLU A N 1
ATOM 662 C CA . GLU A 1 83 ? 2.024 7.591 5.513 1.00 94.69 83 GLU A CA 1
ATOM 663 C C . GLU A 1 83 ? 3.208 7.530 6.489 1.00 94.69 83 GLU A C 1
ATOM 665 O O . GLU A 1 83 ? 3.653 8.555 7.013 1.00 94.69 83 GLU A O 1
ATOM 670 N N . ILE A 1 84 ? 3.713 6.323 6.738 1.00 95.75 84 ILE A N 1
ATOM 671 C CA . ILE A 1 84 ? 4.854 6.066 7.626 1.00 95.75 84 ILE A CA 1
ATOM 672 C C . ILE A 1 84 ? 6.086 5.552 6.876 1.00 95.75 84 ILE A C 1
ATOM 674 O O . ILE A 1 84 ? 7.194 5.602 7.412 1.00 95.75 84 ILE A O 1
ATOM 678 N N . TYR A 1 85 ? 5.914 5.051 5.651 1.00 95.31 85 TYR A N 1
ATOM 679 C CA . TYR A 1 85 ? 7.004 4.545 4.826 1.00 95.31 85 TYR A CA 1
ATOM 680 C C . TYR A 1 85 ? 6.617 4.554 3.348 1.00 95.31 85 TYR A C 1
ATOM 682 O O . TYR A 1 85 ? 5.479 4.241 3.005 1.00 95.31 85 TYR A O 1
ATOM 690 N N . ASN A 1 86 ? 7.582 4.831 2.473 1.00 95.88 86 ASN A N 1
ATOM 691 C CA . ASN A 1 86 ? 7.445 4.578 1.046 1.00 95.88 86 ASN A CA 1
ATOM 692 C C . ASN A 1 86 ? 8.764 4.080 0.447 1.00 95.88 86 ASN A C 1
ATOM 694 O O . ASN A 1 86 ? 9.845 4.379 0.966 1.00 95.88 86 ASN A O 1
ATOM 698 N N . ARG A 1 87 ? 8.678 3.280 -0.621 1.00 95.69 87 ARG A N 1
ATOM 699 C CA . ARG A 1 87 ? 9.855 2.794 -1.351 1.00 95.69 87 ARG A CA 1
ATOM 700 C C . ARG A 1 87 ? 9.520 2.309 -2.754 1.00 95.69 87 ARG A C 1
ATOM 702 O O . ARG A 1 87 ? 8.531 1.605 -2.945 1.00 95.69 87 ARG A O 1
ATOM 709 N N . SER A 1 88 ? 10.389 2.611 -3.715 1.00 94.81 88 SER A N 1
ATOM 710 C CA . SER A 1 88 ? 10.284 2.065 -5.069 1.00 94.81 88 SER A CA 1
ATOM 711 C C . SER A 1 88 ? 10.642 0.579 -5.124 1.00 94.81 88 SER A C 1
ATOM 713 O O . SER A 1 88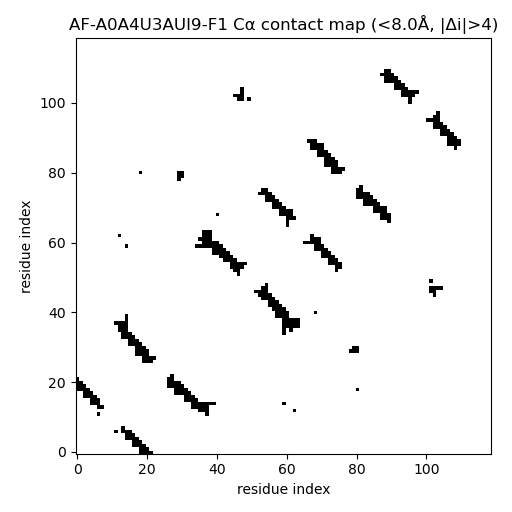 ? 11.539 0.121 -4.411 1.00 94.81 88 SER A O 1
ATOM 715 N N . TYR A 1 89 ? 9.970 -0.164 -5.999 1.00 95.69 89 TYR A N 1
ATOM 716 C CA . TYR A 1 89 ? 10.240 -1.575 -6.261 1.00 95.69 89 TYR A CA 1
ATOM 717 C C . TYR A 1 89 ? 9.916 -1.952 -7.710 1.00 95.69 89 TYR A C 1
ATOM 719 O O . TYR A 1 89 ? 9.143 -1.287 -8.394 1.00 95.69 89 TYR A O 1
ATOM 727 N N . THR A 1 90 ? 10.508 -3.053 -8.165 1.00 94.56 90 THR A N 1
ATOM 728 C CA . THR A 1 90 ? 10.182 -3.727 -9.429 1.00 94.56 90 THR A CA 1
ATOM 729 C C . THR A 1 90 ? 9.341 -4.975 -9.196 1.00 94.56 90 THR A C 1
ATOM 731 O O . THR A 1 90 ? 8.444 -5.290 -9.971 1.00 94.56 90 THR A O 1
ATOM 734 N N . LYS A 1 91 ? 9.628 -5.712 -8.118 1.00 93.94 91 LYS A N 1
ATOM 735 C CA . LYS A 1 91 ? 8.766 -6.788 -7.615 1.00 93.94 91 LYS A CA 1
ATOM 736 C C . LYS A 1 91 ? 8.686 -6.736 -6.102 1.00 93.94 91 LYS A C 1
ATOM 738 O O . LYS A 1 91 ? 9.668 -6.396 -5.443 1.00 93.94 91 LYS A O 1
ATOM 743 N N . LEU A 1 92 ? 7.530 -7.111 -5.578 1.00 95.06 92 LEU A N 1
ATOM 744 C CA . LEU A 1 92 ? 7.236 -7.122 -4.158 1.00 95.06 92 LEU A CA 1
ATOM 745 C C . LEU A 1 92 ? 6.640 -8.479 -3.781 1.00 95.06 92 LEU A C 1
ATOM 747 O O . LEU A 1 92 ? 5.775 -9.006 -4.479 1.00 95.06 92 LEU A O 1
ATOM 751 N N . PHE A 1 93 ? 7.137 -9.046 -2.686 1.00 94.56 93 PHE A N 1
ATOM 752 C CA . PHE A 1 93 ? 6.642 -10.286 -2.096 1.00 94.56 93 PHE A CA 1
ATOM 753 C C . PHE A 1 93 ? 6.280 -10.020 -0.640 1.00 94.56 93 PHE A C 1
ATOM 755 O O . PHE A 1 93 ? 7.044 -9.369 0.076 1.00 94.56 93 PHE A O 1
ATOM 762 N N . ILE A 1 94 ? 5.123 -10.527 -0.221 1.00 93.81 94 ILE A N 1
ATOM 763 C CA . ILE A 1 94 ? 4.626 -10.405 1.148 1.00 93.81 94 ILE A CA 1
ATOM 764 C C . ILE A 1 94 ? 4.334 -11.809 1.671 1.00 93.81 94 ILE A C 1
ATOM 766 O O . ILE A 1 94 ? 3.297 -12.394 1.357 1.00 93.81 94 ILE A O 1
ATOM 770 N N . GLU A 1 95 ? 5.252 -12.347 2.467 1.00 92.62 95 GLU A N 1
ATOM 771 C CA . GLU A 1 95 ? 5.200 -13.717 2.986 1.00 92.62 95 GLU A CA 1
ATOM 772 C C . GLU A 1 95 ? 5.823 -13.788 4.381 1.00 92.62 95 GLU A C 1
ATOM 774 O O . GLU A 1 95 ? 6.698 -13.000 4.707 1.00 92.62 95 GLU A O 1
ATOM 779 N N . ASP A 1 96 ? 5.398 -14.742 5.206 1.00 92.44 96 ASP A N 1
ATOM 780 C CA . ASP A 1 96 ? 6.045 -15.027 6.494 1.00 92.44 96 ASP A CA 1
ATOM 781 C C . ASP A 1 96 ? 7.293 -15.899 6.258 1.00 92.44 96 ASP A C 1
ATOM 783 O O . ASP A 1 96 ? 7.218 -17.132 6.188 1.00 92.44 96 ASP A O 1
ATOM 787 N N . LEU A 1 97 ? 8.443 -15.251 6.060 1.00 93.19 97 LEU A N 1
ATOM 788 C CA . LEU A 1 97 ? 9.692 -15.908 5.667 1.00 93.19 97 LEU A CA 1
ATOM 789 C C . LEU A 1 97 ? 10.372 -16.585 6.856 1.00 93.19 97 LEU A C 1
ATOM 791 O O . LEU A 1 97 ? 11.053 -17.603 6.694 1.00 93.19 97 LEU A O 1
ATOM 795 N N . ASN A 1 98 ? 10.193 -16.028 8.052 1.00 93.12 98 ASN A N 1
ATOM 796 C CA . ASN A 1 98 ? 10.804 -16.529 9.282 1.00 93.12 98 ASN A CA 1
ATOM 797 C C . ASN A 1 98 ? 9.867 -17.429 10.120 1.00 93.12 98 ASN A C 1
ATOM 799 O O . ASN A 1 98 ? 10.318 -18.024 11.102 1.00 93.12 98 ASN A O 1
ATOM 803 N N . LYS A 1 99 ? 8.611 -17.605 9.691 1.00 93.50 99 LYS A N 1
ATOM 804 C CA . LYS A 1 99 ? 7.566 -18.431 10.320 1.00 93.50 99 LYS A CA 1
ATOM 805 C C . LYS A 1 99 ? 7.162 -17.960 11.719 1.00 93.50 99 LYS A C 1
ATOM 807 O O . LYS A 1 99 ? 6.862 -18.794 12.579 1.00 93.50 99 LYS A O 1
ATOM 812 N N . ASN A 1 100 ? 7.171 -16.651 11.968 1.00 90.50 100 ASN A N 1
ATOM 813 C CA . ASN A 1 100 ? 6.746 -16.069 13.246 1.00 90.50 100 ASN A CA 1
ATOM 814 C C . ASN A 1 100 ? 5.262 -15.652 13.270 1.00 90.50 100 ASN A C 1
ATOM 816 O O . ASN A 1 100 ? 4.778 -15.211 14.313 1.00 90.50 100 ASN A O 1
ATOM 820 N N . GLY A 1 101 ? 4.536 -15.815 12.160 1.00 87.88 101 GLY A N 1
ATOM 821 C CA . GLY A 1 101 ? 3.134 -15.431 12.007 1.00 87.88 101 GLY A CA 1
ATOM 822 C C . GLY A 1 101 ? 2.909 -13.992 11.529 1.00 87.88 101 GLY A C 1
ATOM 823 O O . GLY A 1 101 ? 1.755 -13.616 11.316 1.00 87.88 101 GLY A O 1
ATOM 824 N N . LEU A 1 102 ? 3.968 -13.200 11.342 1.00 88.38 102 LEU A N 1
ATOM 825 C CA . LEU A 1 102 ? 3.934 -11.867 10.741 1.00 88.38 102 LEU A CA 1
ATOM 826 C C . LEU A 1 102 ? 4.430 -11.946 9.295 1.00 88.38 102 LEU A C 1
ATOM 828 O O . LEU A 1 102 ? 5.352 -12.689 8.972 1.00 88.38 102 LEU A O 1
ATOM 832 N N . LYS A 1 103 ? 3.802 -11.180 8.404 1.00 89.50 103 LYS A N 1
ATOM 833 C CA . LYS A 1 103 ? 4.210 -11.112 6.998 1.00 89.50 103 LYS A CA 1
ATOM 834 C C . LYS A 1 103 ? 5.458 -10.227 6.874 1.00 89.50 103 LYS A C 1
ATOM 836 O O . LYS A 1 103 ? 5.413 -9.056 7.239 1.00 89.50 103 LYS A O 1
ATOM 841 N N . ASP A 1 104 ? 6.531 -10.762 6.305 1.00 91.12 104 ASP A N 1
ATOM 842 C CA . ASP A 1 104 ? 7.722 -10.013 5.912 1.00 91.12 104 ASP A CA 1
ATOM 843 C C . ASP A 1 104 ? 7.533 -9.392 4.514 1.00 91.12 104 ASP A C 1
ATOM 845 O O . ASP A 1 104 ? 6.824 -9.935 3.661 1.00 91.12 104 ASP A O 1
ATOM 849 N N . ILE A 1 105 ? 8.201 -8.263 4.255 1.00 94.06 105 ILE A N 1
ATOM 850 C CA . ILE A 1 105 ? 8.190 -7.579 2.952 1.00 94.06 105 ILE A CA 1
ATOM 851 C C . ILE A 1 105 ? 9.553 -7.763 2.283 1.00 94.06 105 ILE A C 1
ATOM 853 O O . ILE A 1 105 ? 10.577 -7.321 2.804 1.00 94.06 105 ILE A O 1
ATOM 857 N N . SER A 1 106 ? 9.567 -8.371 1.097 1.00 94.81 106 SER A N 1
ATOM 858 C CA . SER A 1 106 ? 10.753 -8.457 0.240 1.00 94.81 106 SER A CA 1
ATOM 859 C C . SER A 1 106 ? 10.563 -7.623 -1.018 1.00 94.81 106 SER A C 1
ATOM 861 O O . SER A 1 106 ? 9.600 -7.813 -1.759 1.00 94.81 106 SER A O 1
ATOM 863 N N . LEU A 1 107 ? 11.510 -6.720 -1.273 1.00 95.00 107 LEU A N 1
ATOM 864 C CA . LEU A 1 107 ? 11.508 -5.829 -2.430 1.00 95.00 107 LEU A CA 1
ATOM 865 C C . LEU A 1 107 ? 12.675 -6.183 -3.348 1.00 95.00 107 LEU A C 1
ATOM 867 O O . LEU A 1 107 ? 13.813 -6.314 -2.898 1.00 95.00 107 LEU A O 1
ATOM 871 N N . VAL A 1 108 ? 12.392 -6.303 -4.638 1.00 93.81 108 VAL A N 1
ATOM 872 C CA . VAL A 1 108 ? 13.402 -6.427 -5.688 1.00 93.81 108 VAL A CA 1
ATOM 873 C C . VAL A 1 108 ? 13.372 -5.154 -6.507 1.00 93.81 108 VAL A C 1
ATOM 875 O O . VAL A 1 108 ? 12.315 -4.787 -7.018 1.00 93.81 108 VAL A O 1
ATOM 878 N N . THR A 1 109 ? 14.530 -4.526 -6.671 1.00 89.31 109 THR A N 1
ATOM 879 C CA . THR A 1 109 ? 14.709 -3.354 -7.528 1.00 89.31 109 THR A CA 1
ATOM 880 C C . THR A 1 109 ? 15.592 -3.735 -8.701 1.00 89.31 109 THR A C 1
ATOM 882 O O . THR A 1 109 ? 16.642 -4.354 -8.525 1.00 89.31 109 THR A O 1
ATOM 885 N N . TYR A 1 110 ? 15.146 -3.394 -9.903 1.00 85.69 110 TYR A N 1
ATOM 886 C CA . TYR A 1 110 ? 15.947 -3.474 -11.110 1.00 85.69 110 TYR A CA 1
ATOM 887 C C . TYR A 1 110 ? 16.363 -2.064 -11.520 1.00 85.69 110 TYR A C 1
ATOM 889 O O . TYR A 1 110 ? 15.518 -1.265 -11.914 1.00 85.69 110 TYR A O 1
ATOM 897 N N . GLU A 1 111 ? 17.661 -1.783 -11.457 1.00 79.81 111 GLU A N 1
ATOM 898 C CA . GLU A 1 111 ? 18.239 -0.561 -12.009 1.00 79.81 111 GLU A CA 1
ATOM 899 C C . GLU A 1 111 ? 18.887 -0.883 -13.353 1.00 79.81 111 GLU A C 1
ATOM 901 O O . GLU A 1 111 ? 19.805 -1.703 -13.471 1.00 79.81 111 GLU A O 1
ATOM 906 N N . LYS A 1 112 ? 18.349 -0.279 -14.412 1.00 73.81 112 LYS A N 1
ATOM 907 C CA . LYS A 1 112 ? 18.828 -0.516 -15.768 1.00 73.81 112 LYS A CA 1
ATOM 908 C C . LYS A 1 112 ? 20.252 0.023 -15.914 1.00 73.81 112 LYS A C 1
ATOM 910 O O . LYS A 1 112 ? 20.539 1.147 -15.524 1.00 73.81 112 LYS A O 1
ATOM 915 N N . ASP A 1 113 ? 21.113 -0.779 -16.535 1.00 74.75 113 ASP A N 1
ATOM 916 C CA . ASP A 1 113 ? 22.516 -0.456 -16.832 1.00 74.75 113 ASP A CA 1
ATOM 917 C C . ASP A 1 113 ? 23.427 -0.286 -15.598 1.00 74.75 113 ASP A C 1
ATOM 919 O O . ASP A 1 113 ? 24.617 0.008 -15.748 1.00 74.75 113 ASP A O 1
ATOM 923 N N . GLU A 1 114 ? 22.923 -0.566 -14.393 1.00 73.69 114 GLU A N 1
ATOM 924 C CA . GLU A 1 114 ? 23.735 -0.614 -13.184 1.00 73.69 114 GLU A CA 1
ATOM 925 C C . GLU A 1 114 ? 24.466 -1.964 -13.080 1.00 73.69 114 GLU A C 1
ATOM 927 O O . GLU A 1 114 ? 23.894 -3.042 -13.271 1.00 73.69 114 GLU A O 1
ATOM 932 N N . LYS A 1 115 ? 25.773 -1.921 -12.803 1.00 72.44 115 LYS A N 1
ATOM 933 C CA . LYS A 1 115 ? 26.585 -3.115 -12.545 1.00 72.44 115 LYS A CA 1
ATOM 934 C C . LYS A 1 115 ? 27.095 -3.063 -11.118 1.00 72.44 115 LYS A C 1
ATOM 936 O O . LYS A 1 115 ? 27.983 -2.273 -10.804 1.00 72.44 115 LYS A O 1
ATOM 941 N N . LEU A 1 116 ? 26.599 -3.972 -10.286 1.00 71.19 116 LEU A N 1
ATOM 942 C CA . LEU A 1 116 ? 27.235 -4.278 -9.012 1.00 71.19 116 LEU A CA 1
ATOM 943 C C . LEU A 1 116 ? 28.603 -4.898 -9.294 1.00 71.19 116 LEU A C 1
ATOM 945 O O . LEU A 1 116 ? 28.708 -6.015 -9.803 1.00 71.19 116 LEU A O 1
ATOM 949 N N . THR A 1 117 ? 29.652 -4.141 -8.993 1.00 73.56 117 THR A N 1
ATOM 950 C CA . THR A 1 117 ? 31.024 -4.643 -9.029 1.00 73.56 117 THR A CA 1
ATOM 951 C C . THR A 1 117 ? 31.359 -5.065 -7.607 1.00 73.56 117 THR A C 1
ATOM 953 O O . THR A 1 117 ? 31.310 -4.242 -6.698 1.00 73.56 117 THR A O 1
ATOM 956 N N . VAL A 1 118 ? 31.611 -6.355 -7.401 1.00 73.31 118 VAL A N 1
ATOM 957 C CA . VAL A 1 118 ? 32.083 -6.874 -6.114 1.00 73.31 118 VAL A CA 1
ATOM 958 C C . VAL A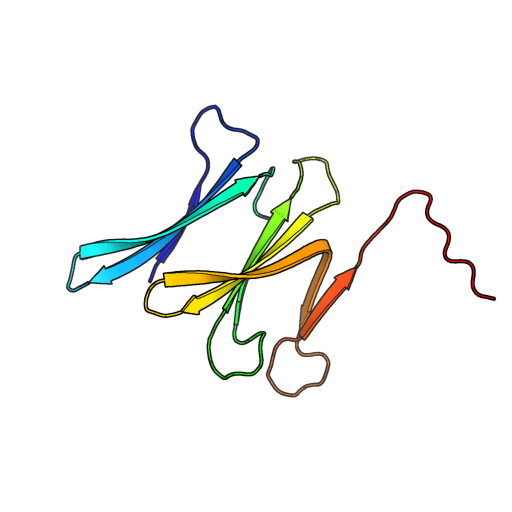 1 118 ? 33.607 -6.846 -6.165 1.00 73.31 118 VAL A C 1
ATOM 960 O O . VAL A 1 118 ? 34.185 -7.509 -7.029 1.00 73.31 118 VAL A O 1
ATOM 963 N N . GLU A 1 119 ? 34.229 -6.047 -5.298 1.00 59.53 119 GLU A N 1
ATOM 964 C CA . GLU A 1 119 ? 35.677 -6.086 -5.036 1.00 59.53 119 GLU A CA 1
ATOM 965 C C . GLU A 1 119 ? 36.030 -7.171 -4.012 1.00 59.53 119 GLU A C 1
ATOM 967 O O . GLU A 1 119 ? 35.258 -7.347 -3.039 1.00 59.53 119 GLU A O 1
#